Protein AF-A0A0T9BA00-F1 (afdb_monomer_lite)

Organism: Mycobacterium tuberculosis (NCBI:txid1773)

pLDDT: mean 90.26, std 8.93, range [51.06, 97.69]

Foldseek 3Di:
DVQQLVQVVVCVVVVVDPPCVSVVCVVDPDDDPPTDRHDPVPDDDDDDDDDDPVCNVVVVVVPPDDPDD

Sequence (69 aa):
MVRSLVGALLAVGEHRRATTWCRELLTATGRSSDFAVAPAHGLTLIQVDYPPDDQLASRNLVTRDVRSG

InterPro domains:
  IPR020095 Pseudouridine synthase I, TruA, C-terminal [G3DSA:3.30.70.660] (1-52)
  IPR020097 Pseudouridine synthase I, TruA, alpha/beta domain [PF01416] (1-51)
  IPR020103 Pseudouridine synthase, catalytic domain superfamily [SSF55120] (1-61)

Secondary structure (DSSP, 8-state):
-HHHHHHHHHHHHTTSS-TTHHHHHHH-SS---SSPPPPGGG----------HHHHHHHHHHH------

Structure (mmCIF, N/CA/C/O backbone):
data_AF-A0A0T9BA00-F1
#
_entry.id   AF-A0A0T9BA00-F1
#
loop_
_atom_site.group_PDB
_atom_site.id
_atom_site.type_symbol
_atom_site.label_atom_id
_atom_site.label_alt_id
_atom_site.label_comp_id
_atom_site.label_asym_id
_atom_site.label_entity_id
_atom_site.label_seq_id
_atom_site.pdbx_PDB_ins_code
_atom_site.Cartn_x
_atom_site.Cartn_y
_atom_site.Cartn_z
_atom_site.occupancy
_atom_site.B_iso_or_equiv
_atom_site.auth_seq_id
_atom_site.auth_comp_id
_atom_site.auth_asym_id
_atom_site.auth_atom_id
_atom_site.pdbx_PDB_model_num
ATOM 1 N N . MET A 1 1 ? 1.170 4.324 1.654 1.00 84.75 1 MET A N 1
ATOM 2 C CA . MET A 1 1 ? 2.244 3.369 1.291 1.00 84.75 1 MET A CA 1
ATOM 3 C C . MET A 1 1 ? 1.846 2.453 0.127 1.00 84.75 1 MET A C 1
ATOM 5 O O . MET A 1 1 ? 2.685 2.245 -0.736 1.00 84.75 1 MET A O 1
ATOM 9 N N . VAL A 1 2 ? 0.582 2.013 0.007 1.00 93.50 2 VAL A N 1
ATOM 10 C CA . VAL A 1 2 ? 0.087 1.121 -1.075 1.00 93.50 2 VAL A CA 1
ATOM 11 C C . VAL A 1 2 ? 0.517 1.528 -2.491 1.00 93.50 2 VAL A C 1
ATOM 13 O O . VAL A 1 2 ? 1.189 0.761 -3.166 1.00 93.50 2 VAL A O 1
ATOM 16 N N . ARG A 1 3 ? 0.215 2.756 -2.934 1.00 94.56 3 ARG A N 1
ATOM 17 C CA . ARG A 1 3 ? 0.568 3.215 -4.295 1.00 94.56 3 ARG A CA 1
ATOM 18 C C . ARG A 1 3 ? 2.076 3.178 -4.593 1.00 94.56 3 ARG A C 1
ATOM 20 O O . ARG A 1 3 ? 2.462 3.072 -5.751 1.00 94.56 3 ARG A O 1
ATOM 27 N N . SER A 1 4 ? 2.927 3.269 -3.567 1.00 92.25 4 SER A N 1
ATOM 28 C CA . SER A 1 4 ? 4.381 3.126 -3.718 1.00 92.25 4 SER A CA 1
ATOM 29 C C . SER A 1 4 ? 4.759 1.669 -3.977 1.00 92.25 4 SER A C 1
ATOM 31 O O . SER A 1 4 ? 5.533 1.396 -4.882 1.00 92.25 4 SER A O 1
ATOM 33 N N . LEU A 1 5 ? 4.176 0.728 -3.229 1.00 92.44 5 LEU A N 1
ATOM 34 C CA . LEU A 1 5 ? 4.396 -0.703 -3.460 1.00 92.44 5 LEU A CA 1
ATOM 35 C C . LEU A 1 5 ? 3.941 -1.099 -4.867 1.00 92.44 5 LEU A C 1
ATOM 37 O O . LEU A 1 5 ? 4.6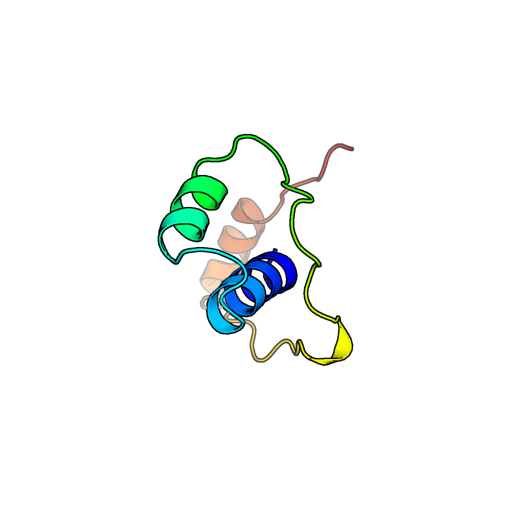93 -1.731 -5.599 1.00 92.44 5 LEU A O 1
ATOM 41 N N . VAL A 1 6 ? 2.753 -0.646 -5.275 1.00 94.75 6 VAL A N 1
ATOM 42 C CA . VAL A 1 6 ? 2.234 -0.892 -6.627 1.00 94.75 6 VAL A CA 1
ATOM 43 C C . VAL A 1 6 ? 3.161 -0.292 -7.691 1.00 94.75 6 VAL A C 1
ATOM 45 O O . VAL A 1 6 ? 3.470 -0.967 -8.662 1.00 94.75 6 VAL A O 1
ATOM 48 N N . GLY A 1 7 ? 3.673 0.928 -7.493 1.00 94.50 7 GLY A N 1
ATOM 49 C CA . GLY A 1 7 ? 4.642 1.544 -8.409 1.00 94.50 7 GLY A CA 1
ATOM 50 C C . GLY A 1 7 ? 5.936 0.734 -8.573 1.00 94.50 7 GLY A C 1
ATOM 51 O O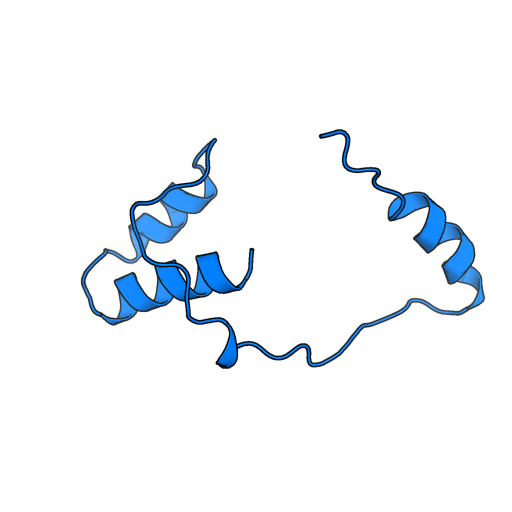 . GLY A 1 7 ? 6.428 0.576 -9.690 1.00 94.50 7 GLY A O 1
ATOM 52 N N . ALA A 1 8 ? 6.457 0.164 -7.482 1.00 94.50 8 ALA A N 1
ATOM 53 C CA . ALA A 1 8 ? 7.628 -0.711 -7.529 1.00 94.50 8 ALA A CA 1
ATOM 54 C C . ALA A 1 8 ? 7.334 -2.026 -8.275 1.00 94.50 8 ALA A C 1
ATOM 56 O O . ALA A 1 8 ? 8.133 -2.445 -9.110 1.00 94.50 8 ALA A O 1
ATOM 57 N N . LEU A 1 9 ? 6.171 -2.642 -8.031 1.00 94.88 9 LEU A N 1
ATOM 58 C CA . LEU A 1 9 ? 5.751 -3.866 -8.724 1.00 94.88 9 LEU A CA 1
ATOM 59 C C . LEU A 1 9 ? 5.518 -3.642 -10.222 1.00 94.88 9 LEU A C 1
ATOM 61 O O . LEU A 1 9 ? 5.902 -4.492 -11.020 1.00 94.88 9 LEU A O 1
ATOM 65 N N . LEU A 1 10 ? 4.960 -2.493 -10.618 1.00 95.50 10 LEU A N 1
ATOM 66 C CA . LEU A 1 10 ? 4.824 -2.116 -12.028 1.00 95.50 10 LEU A CA 1
ATOM 67 C C . LEU A 1 10 ? 6.195 -2.010 -12.707 1.00 95.50 10 LEU A C 1
ATOM 69 O O . LEU A 1 10 ? 6.382 -2.561 -13.784 1.00 95.50 10 LEU A O 1
ATOM 73 N N . ALA A 1 11 ? 7.189 -1.396 -12.055 1.00 95.06 11 ALA A N 1
ATOM 74 C CA . ALA A 1 11 ? 8.546 -1.317 -12.601 1.00 95.06 11 ALA A CA 1
ATOM 75 C C . ALA A 1 11 ? 9.201 -2.695 -12.804 1.00 95.06 11 ALA A C 1
ATOM 77 O O . ALA A 1 11 ? 9.981 -2.870 -13.741 1.00 95.06 11 ALA A O 1
ATOM 78 N N . VAL A 1 12 ? 8.882 -3.668 -11.946 1.00 95.88 12 VAL A N 1
ATOM 79 C CA . VAL A 1 12 ? 9.325 -5.060 -12.103 1.00 95.88 12 VAL A CA 1
ATOM 80 C C . VAL A 1 12 ? 8.563 -5.763 -13.229 1.00 95.88 12 VAL A C 1
ATOM 82 O O . VAL A 1 12 ? 9.187 -6.406 -14.068 1.00 95.88 12 VAL A O 1
ATOM 85 N N . GLY A 1 13 ? 7.236 -5.615 -13.283 1.00 96.00 13 GLY A N 1
ATOM 86 C CA . GLY A 1 13 ? 6.392 -6.205 -14.329 1.00 96.00 13 GLY A CA 1
ATOM 87 C C . GLY A 1 13 ? 6.690 -5.666 -15.731 1.00 96.00 13 GLY A C 1
ATOM 88 O O . GLY A 1 13 ? 6.571 -6.391 -16.709 1.00 96.00 13 GLY A O 1
ATOM 89 N N . GLU A 1 14 ? 7.153 -4.420 -15.825 1.00 96.62 14 GLU A N 1
ATOM 90 C CA . GLU A 1 14 ? 7.635 -3.781 -17.057 1.00 96.62 14 GLU A CA 1
ATOM 91 C C . GLU A 1 14 ? 9.108 -4.114 -17.374 1.00 96.62 14 GLU A C 1
ATOM 93 O O . GLU A 1 14 ? 9.692 -3.528 -18.283 1.00 96.62 14 GLU A O 1
ATOM 98 N N . HIS A 1 15 ? 9.744 -5.007 -16.606 1.00 95.19 15 HIS A N 1
ATOM 99 C CA . HIS A 1 15 ? 11.154 -5.400 -16.734 1.00 95.19 15 HIS A CA 1
ATOM 100 C C . HIS A 1 15 ? 12.178 -4.254 -16.598 1.00 95.19 15 HIS A C 1
ATOM 102 O O . HIS A 1 15 ? 13.350 -4.415 -16.935 1.00 95.19 15 HIS A O 1
ATOM 108 N N . ARG A 1 16 ? 11.783 -3.101 -16.042 1.00 95.19 16 ARG A N 1
ATOM 109 C CA . ARG A 1 16 ? 12.691 -1.969 -15.759 1.00 95.19 16 ARG A CA 1
ATOM 110 C C . ARG A 1 16 ? 13.540 -2.188 -14.502 1.00 95.19 16 ARG A C 1
ATOM 112 O O . ARG A 1 16 ? 14.520 -1.468 -14.274 1.00 95.19 16 ARG A O 1
ATOM 119 N N . ARG A 1 17 ? 13.145 -3.145 -13.657 1.00 94.69 17 ARG A N 1
ATOM 120 C CA . ARG A 1 17 ? 13.822 -3.540 -12.415 1.00 94.69 17 ARG A CA 1
ATOM 121 C C . ARG A 1 17 ? 13.750 -5.052 -12.214 1.00 94.69 17 ARG A C 1
ATOM 123 O O . ARG A 1 17 ? 12.784 -5.694 -12.614 1.00 94.69 17 ARG A O 1
ATOM 130 N N . ALA A 1 18 ? 14.770 -5.606 -11.563 1.00 95.25 18 ALA A N 1
ATOM 131 C CA . ALA A 1 18 ? 14.790 -7.010 -11.169 1.00 95.25 18 ALA A CA 1
ATOM 132 C C . ALA A 1 18 ? 13.835 -7.269 -9.994 1.00 95.25 18 ALA A C 1
ATOM 134 O O . ALA A 1 18 ? 13.580 -6.387 -9.177 1.00 95.25 18 ALA A O 1
ATOM 135 N N . THR A 1 19 ? 13.359 -8.503 -9.850 1.00 94.19 19 THR A N 1
ATOM 136 C CA . THR A 1 19 ? 12.495 -8.904 -8.726 1.00 94.19 19 THR A CA 1
ATOM 137 C C . THR A 1 19 ? 13.188 -8.758 -7.366 1.00 94.19 19 THR A C 1
ATOM 139 O O . THR A 1 19 ? 12.539 -8.442 -6.369 1.00 94.19 19 THR A O 1
ATOM 142 N N . THR A 1 20 ? 14.513 -8.932 -7.315 1.00 94.88 20 THR A N 1
ATOM 143 C CA . THR A 1 20 ? 15.331 -8.768 -6.102 1.00 94.88 20 THR A CA 1
ATOM 144 C C . THR A 1 20 ? 15.326 -7.338 -5.571 1.00 94.88 20 THR A C 1
ATOM 146 O O . THR A 1 20 ? 15.392 -7.140 -4.362 1.00 94.88 20 THR A O 1
ATOM 149 N N . TRP A 1 21 ? 15.153 -6.348 -6.444 1.00 93.31 21 TRP A N 1
ATOM 150 C CA . TRP A 1 21 ? 15.164 -4.933 -6.079 1.00 93.31 21 TRP A CA 1
ATOM 151 C C . TRP A 1 21 ? 14.031 -4.554 -5.111 1.00 93.31 21 TRP A C 1
ATOM 153 O O . TRP A 1 21 ? 14.214 -3.722 -4.224 1.00 93.31 21 TRP A O 1
ATOM 163 N N . CYS A 1 22 ? 12.869 -5.217 -5.182 1.00 92.69 22 CYS A N 1
ATOM 164 C CA . CYS A 1 22 ? 11.800 -4.997 -4.202 1.00 92.69 22 CYS A CA 1
ATOM 165 C C . CYS A 1 22 ? 12.234 -5.338 -2.768 1.00 92.69 22 CYS A C 1
ATOM 167 O O . CYS A 1 22 ? 11.780 -4.690 -1.827 1.00 92.69 22 CYS A O 1
ATOM 169 N N . ARG A 1 23 ? 13.124 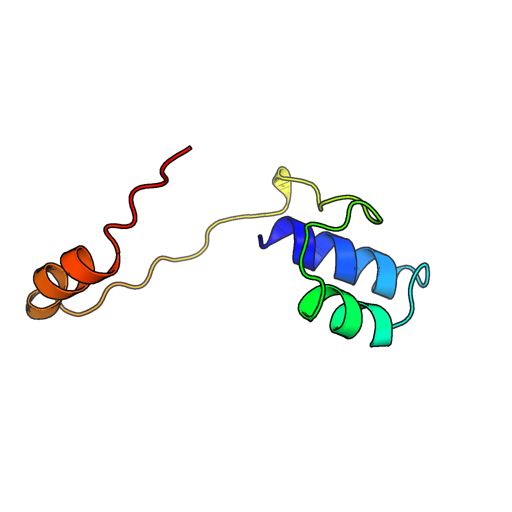-6.323 -2.585 1.00 91.88 23 ARG A N 1
ATOM 170 C CA . ARG A 1 23 ? 13.684 -6.657 -1.267 1.00 91.88 23 ARG A CA 1
ATOM 171 C C . ARG A 1 23 ? 14.582 -5.537 -0.753 1.00 91.88 23 ARG A C 1
ATOM 173 O O . ARG A 1 23 ? 14.484 -5.182 0.415 1.00 91.88 23 ARG A O 1
ATOM 180 N N . GLU A 1 24 ? 15.416 -4.977 -1.623 1.00 91.38 24 GLU A N 1
ATOM 181 C CA . GLU A 1 24 ? 16.319 -3.872 -1.284 1.00 91.38 24 GLU A CA 1
ATOM 182 C C . GLU A 1 24 ? 15.526 -2.645 -0.811 1.00 91.38 24 GLU A C 1
ATOM 184 O O . GLU A 1 24 ? 15.859 -2.045 0.212 1.00 91.38 24 GLU A O 1
ATOM 189 N N . LEU A 1 25 ? 14.405 -2.340 -1.477 1.00 90.19 25 LEU A N 1
ATOM 190 C CA . LEU A 1 25 ? 13.492 -1.268 -1.068 1.00 90.19 25 LEU A CA 1
ATOM 191 C C . LEU A 1 25 ? 12.888 -1.469 0.329 1.00 90.19 25 LEU A C 1
ATOM 193 O O . LEU A 1 25 ? 12.679 -0.488 1.036 1.00 90.19 25 LEU A O 1
ATOM 197 N N . LEU A 1 26 ? 12.604 -2.709 0.743 1.00 89.00 26 LEU A N 1
ATOM 198 C CA . LEU A 1 26 ? 12.073 -2.993 2.086 1.00 89.00 26 LEU A CA 1
ATOM 199 C C . LEU A 1 26 ? 13.109 -2.749 3.188 1.00 89.00 26 LEU A C 1
ATOM 201 O O . LEU A 1 26 ? 12.739 -2.454 4.320 1.00 89.00 26 LEU A O 1
ATOM 205 N N . THR A 1 27 ? 14.393 -2.880 2.856 1.00 89.69 27 THR A N 1
ATOM 206 C CA . THR A 1 27 ? 15.510 -2.618 3.774 1.00 89.69 27 THR A CA 1
ATOM 207 C C . THR A 1 27 ? 16.011 -1.175 3.724 1.00 89.69 27 THR A C 1
ATOM 209 O O . THR A 1 27 ? 16.872 -0.801 4.517 1.00 89.69 27 THR A O 1
ATOM 212 N N . ALA A 1 28 ? 15.497 -0.356 2.804 1.00 87.31 28 ALA A N 1
ATOM 213 C CA . ALA A 1 28 ? 15.910 1.031 2.672 1.00 87.31 28 ALA A CA 1
ATOM 214 C C . ALA A 1 28 ? 15.473 1.852 3.896 1.00 87.31 28 ALA A C 1
ATOM 216 O O . ALA A 1 28 ? 14.327 1.799 4.337 1.00 87.31 28 ALA A O 1
ATOM 217 N N . THR A 1 29 ? 16.387 2.664 4.423 1.00 86.00 29 THR A N 1
ATOM 218 C CA . THR A 1 29 ? 16.152 3.517 5.601 1.00 86.00 29 THR A CA 1
ATOM 219 C C . THR A 1 29 ? 15.422 4.820 5.269 1.00 86.00 29 THR A C 1
ATOM 221 O O . THR A 1 29 ? 15.086 5.595 6.161 1.00 86.00 29 THR A O 1
ATOM 224 N N . GLY A 1 30 ? 15.156 5.068 3.986 1.00 83.62 30 GLY A N 1
ATOM 225 C CA . GLY A 1 30 ? 14.508 6.272 3.492 1.00 83.62 30 GLY A CA 1
ATOM 226 C C . GLY A 1 30 ? 13.595 5.984 2.310 1.00 83.62 30 GLY A C 1
ATOM 227 O O . GLY A 1 30 ? 13.633 4.919 1.691 1.00 83.62 30 GLY A O 1
ATOM 228 N N . ARG A 1 31 ? 12.748 6.961 1.982 1.00 80.62 31 ARG A N 1
ATOM 229 C CA . ARG A 1 31 ? 11.875 6.871 0.814 1.00 80.62 31 ARG A CA 1
ATOM 230 C C . ARG A 1 31 ? 12.714 6.966 -0.462 1.00 80.62 31 ARG A C 1
ATOM 232 O O . ARG A 1 31 ? 13.270 8.021 -0.744 1.00 80.62 31 ARG A O 1
ATOM 239 N N . SER A 1 32 ? 12.735 5.893 -1.246 1.00 78.56 32 SER A N 1
ATOM 240 C CA . SER A 1 32 ? 13.291 5.908 -2.602 1.00 78.56 32 SER A CA 1
ATOM 241 C C . SER A 1 32 ? 12.380 6.699 -3.549 1.00 78.56 32 SER A C 1
ATOM 243 O O . SER A 1 32 ? 11.151 6.580 -3.497 1.00 78.56 32 SER A O 1
ATOM 245 N N . SER A 1 33 ? 12.992 7.508 -4.414 1.00 80.44 33 SER A N 1
ATOM 246 C CA . SER A 1 33 ? 12.348 8.200 -5.537 1.00 80.44 33 SER A CA 1
ATOM 247 C C . SER A 1 33 ? 12.693 7.564 -6.890 1.00 80.44 33 SER A C 1
ATOM 249 O O . SER A 1 33 ? 12.473 8.177 -7.930 1.00 80.44 33 SER A O 1
ATOM 251 N N . ASP A 1 34 ? 13.223 6.337 -6.895 1.00 81.06 34 ASP A N 1
ATOM 252 C CA . ASP A 1 34 ? 13.741 5.659 -8.098 1.00 81.06 34 ASP A CA 1
ATOM 253 C C . ASP A 1 34 ? 12.640 5.129 -9.032 1.00 81.06 34 ASP A C 1
ATOM 255 O O . ASP A 1 34 ? 12.920 4.503 -10.058 1.00 81.06 34 ASP A O 1
ATOM 259 N N . PHE A 1 35 ? 11.375 5.326 -8.660 1.00 85.56 35 PHE A N 1
ATOM 260 C CA . PHE A 1 35 ? 10.206 4.867 -9.393 1.00 85.56 35 PHE A CA 1
ATOM 261 C C . PHE A 1 35 ? 9.008 5.784 -9.153 1.00 85.56 35 PHE A C 1
ATOM 263 O O . PHE A 1 35 ? 8.858 6.411 -8.103 1.00 85.56 35 PHE A O 1
ATOM 270 N N . ALA A 1 36 ? 8.115 5.827 -10.140 1.00 90.38 36 ALA A N 1
ATOM 271 C CA . ALA A 1 36 ? 6.868 6.559 -10.025 1.00 90.38 36 ALA A CA 1
ATOM 272 C C . ALA A 1 36 ? 5.900 5.837 -9.078 1.00 90.38 36 ALA A C 1
ATOM 274 O O . ALA A 1 36 ? 5.676 4.630 -9.174 1.00 90.38 36 ALA A O 1
ATOM 275 N N . VAL A 1 37 ? 5.278 6.600 -8.181 1.00 92.19 37 VAL A N 1
ATOM 276 C CA . VAL A 1 37 ? 4.142 6.124 -7.387 1.00 92.19 37 VAL A CA 1
ATOM 277 C C . VAL A 1 37 ? 2.965 5.867 -8.330 1.00 92.19 37 VAL A C 1
ATOM 279 O O . VAL A 1 37 ? 2.657 6.714 -9.167 1.00 92.19 37 VAL A O 1
ATOM 282 N N . ALA A 1 38 ? 2.271 4.736 -8.166 1.00 94.62 38 ALA A N 1
ATOM 283 C CA . ALA A 1 38 ? 1.122 4.394 -9.002 1.00 94.62 38 ALA A CA 1
ATOM 284 C C . ALA A 1 38 ? 0.045 5.506 -8.983 1.00 94.62 38 ALA A C 1
ATOM 286 O O . ALA A 1 38 ? -0.101 6.197 -7.961 1.00 94.62 38 ALA A O 1
ATOM 287 N N . PRO A 1 39 ? -0.733 5.702 -10.064 1.00 94.56 39 PRO A N 1
ATOM 288 C CA . PRO A 1 39 ? -1.807 6.695 -10.101 1.00 94.56 39 PRO A CA 1
ATOM 289 C C . PRO A 1 39 ? -2.837 6.513 -8.975 1.00 94.56 39 PRO A C 1
ATOM 291 O O . PRO A 1 39 ? -3.063 5.409 -8.488 1.00 94.56 39 PRO A O 1
ATOM 294 N N . ALA A 1 40 ? -3.453 7.612 -8.526 1.00 95.31 40 ALA A N 1
ATOM 295 C CA . ALA A 1 40 ? -4.394 7.582 -7.399 1.00 95.31 40 ALA A CA 1
ATOM 296 C C . ALA A 1 40 ? -5.728 6.914 -7.748 1.00 95.31 40 ALA A C 1
ATOM 298 O O . ALA A 1 40 ? -6.283 6.192 -6.930 1.00 95.31 40 ALA A O 1
ATOM 299 N N . HIS A 1 41 ? -6.216 7.156 -8.965 1.00 95.88 41 HIS A N 1
ATOM 300 C CA . HIS A 1 41 ? -7.553 6.764 -9.412 1.00 95.88 41 HIS A CA 1
ATOM 301 C C . HIS A 1 41 ? -7.741 5.245 -9.551 1.00 95.88 41 HIS A C 1
ATOM 303 O O . HIS A 1 41 ? -8.871 4.792 -9.665 1.00 95.88 41 HIS A O 1
ATOM 309 N N . GLY A 1 42 ? -6.655 4.463 -9.536 1.00 94.62 42 GLY A N 1
ATOM 310 C CA . GLY A 1 42 ? -6.709 2.999 -9.554 1.00 94.62 42 GLY A CA 1
ATOM 311 C C . GLY A 1 42 ? -6.767 2.348 -8.168 1.00 94.62 42 GLY A C 1
ATOM 312 O O . GLY A 1 42 ? -6.772 1.125 -8.085 1.00 94.62 42 GLY A O 1
ATOM 313 N N . LEU A 1 43 ? -6.756 3.129 -7.080 1.00 96.88 43 LEU A N 1
ATOM 314 C CA . LEU A 1 43 ? -6.807 2.605 -5.715 1.00 96.88 43 LEU A CA 1
ATOM 315 C C . LEU A 1 43 ? -8.155 2.918 -5.061 1.00 96.88 43 LEU A C 1
ATOM 317 O O . LEU A 1 43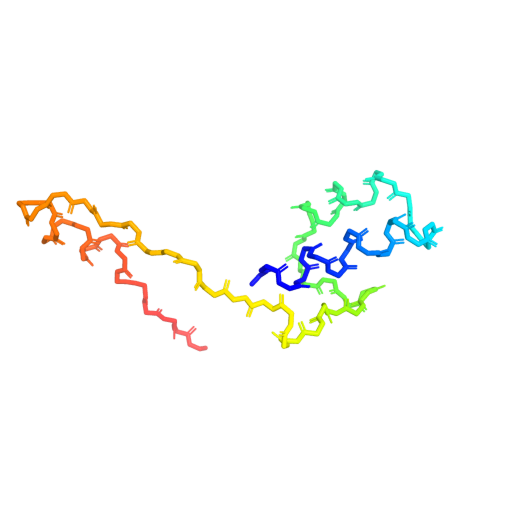 ? -8.518 4.082 -4.904 1.00 96.88 43 LEU A O 1
ATOM 321 N N . THR A 1 44 ? -8.831 1.875 -4.585 1.00 97.25 44 THR A N 1
ATOM 322 C CA . THR A 1 44 ? -10.104 1.971 -3.863 1.00 97.25 44 THR A CA 1
ATOM 323 C C . THR A 1 44 ? -9.978 1.309 -2.492 1.00 97.25 44 THR A C 1
ATOM 325 O O . THR A 1 44 ? -9.399 0.230 -2.372 1.00 97.25 44 THR A O 1
ATOM 328 N N . LEU A 1 45 ? -10.505 1.957 -1.448 1.00 97.00 45 LEU A N 1
ATOM 329 C CA . LEU A 1 45 ? -10.673 1.335 -0.133 1.00 97.00 45 LEU A CA 1
ATOM 330 C C . LEU A 1 45 ? -11.844 0.352 -0.207 1.00 97.00 45 LEU A C 1
ATOM 332 O O . LEU A 1 45 ? -12.955 0.763 -0.525 1.00 97.00 45 LEU A O 1
ATOM 336 N N . ILE A 1 46 ? -11.585 -0.922 0.081 1.00 97.69 46 ILE A N 1
ATOM 337 C CA . ILE A 1 46 ? -12.596 -1.979 -0.052 1.00 97.69 46 ILE A CA 1
ATOM 338 C C . ILE A 1 46 ? -13.349 -2.217 1.258 1.00 97.69 46 ILE A C 1
ATOM 340 O O . ILE A 1 46 ? -14.570 -2.310 1.252 1.00 97.69 46 ILE A O 1
ATOM 344 N N . GLN A 1 47 ? -12.636 -2.306 2.379 1.00 96.75 47 GLN A N 1
ATOM 345 C CA . GLN A 1 47 ? -13.214 -2.659 3.673 1.00 96.75 47 GLN A CA 1
ATOM 346 C C . GLN A 1 47 ? -12.366 -2.087 4.808 1.00 96.75 47 GLN A C 1
ATOM 348 O O . GLN A 1 47 ? -11.165 -1.852 4.643 1.00 96.75 47 GLN A O 1
ATOM 353 N N . VAL A 1 48 ? -13.005 -1.881 5.958 1.00 95.75 48 VAL A N 1
ATOM 354 C CA . VAL A 1 48 ? -12.337 -1.629 7.233 1.00 95.75 48 VAL A CA 1
ATOM 355 C C . VAL A 1 48 ? -12.888 -2.622 8.245 1.00 95.75 48 VAL A C 1
ATOM 357 O O . VAL A 1 48 ? -14.083 -2.608 8.532 1.00 95.75 48 VAL A O 1
ATOM 360 N N . ASP A 1 49 ? -12.013 -3.471 8.771 1.00 94.94 49 ASP A N 1
ATOM 361 C CA . ASP A 1 49 ? -12.366 -4.435 9.807 1.00 94.94 49 ASP A CA 1
ATOM 362 C C . ASP A 1 49 ? -12.229 -3.807 11.191 1.00 94.94 49 ASP A C 1
ATOM 364 O O . ASP A 1 49 ? -11.211 -3.181 11.511 1.00 94.94 49 ASP A O 1
ATOM 368 N N . TYR A 1 50 ? -13.248 -4.011 12.020 1.00 93.19 50 TYR A N 1
ATOM 369 C CA . TYR A 1 50 ? -13.262 -3.590 13.414 1.00 93.19 50 TYR A CA 1
ATOM 370 C C . TYR A 1 50 ? -13.332 -4.812 14.333 1.00 93.19 50 TYR A C 1
ATOM 372 O O . TYR A 1 50 ? -13.956 -5.814 13.976 1.00 93.19 50 TYR A O 1
ATOM 380 N N . PRO A 1 51 ? -12.686 -4.754 15.511 1.00 94.88 51 PRO A N 1
ATOM 381 C CA . PRO A 1 51 ? -12.885 -5.771 16.529 1.00 94.88 51 PRO A CA 1
ATOM 382 C C . PRO A 1 51 ? -14.304 -5.656 17.123 1.00 94.88 51 PRO A C 1
ATOM 384 O O . PRO A 1 51 ? -14.984 -4.656 16.881 1.00 94.88 51 PRO A O 1
ATOM 387 N N . PRO A 1 52 ? -14.744 -6.646 17.918 1.00 97.44 52 PRO A N 1
ATOM 388 C CA . PRO A 1 52 ? -16.008 -6.574 18.647 1.00 97.44 52 PRO A CA 1
ATOM 389 C C . PRO A 1 52 ? -16.150 -5.305 19.505 1.00 97.44 52 PRO A C 1
ATOM 391 O O . PRO A 1 52 ? -15.153 -4.714 19.930 1.00 97.44 52 PRO A O 1
ATOM 394 N N . ASP A 1 53 ? -17.394 -4.905 19.783 1.00 96.56 53 ASP A N 1
ATOM 395 C CA . ASP A 1 53 ? -17.723 -3.625 20.433 1.00 96.56 53 ASP A CA 1
ATOM 396 C C . ASP A 1 53 ? -17.030 -3.423 21.789 1.00 96.56 53 ASP A C 1
ATOM 398 O O . ASP A 1 53 ? -16.559 -2.326 22.102 1.00 96.56 53 ASP A O 1
ATOM 402 N N . ASP A 1 54 ? -16.899 -4.493 22.573 1.00 97.12 54 ASP A N 1
ATOM 403 C CA . ASP A 1 54 ? -16.230 -4.496 23.878 1.00 97.12 54 ASP A CA 1
ATOM 404 C C . ASP A 1 54 ? -14.709 -4.259 23.786 1.00 97.12 54 ASP A C 1
ATOM 406 O O . ASP A 1 54 ? -14.070 -3.874 24.767 1.00 97.12 54 ASP A O 1
ATOM 410 N N . GLN A 1 55 ? -14.124 -4.408 22.596 1.00 96.88 55 GLN A N 1
ATOM 411 C CA . GLN A 1 55 ? -12.702 -4.198 22.322 1.00 96.88 55 GLN A CA 1
ATOM 412 C C . GLN A 1 55 ? -12.406 -2.848 21.661 1.00 96.88 55 GLN A C 1
ATOM 414 O O . GLN A 1 55 ? -11.239 -2.445 21.588 1.00 96.88 55 GLN A O 1
ATOM 419 N N . LEU A 1 56 ? -13.426 -2.108 21.214 1.00 94.00 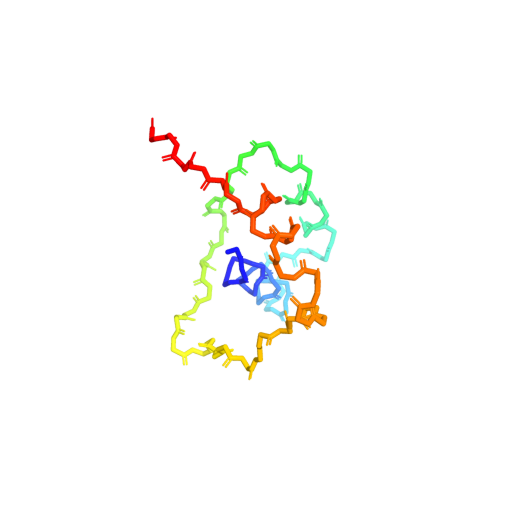56 LEU A N 1
ATOM 420 C CA . LEU A 1 56 ? -13.238 -0.828 20.522 1.00 94.00 56 LEU A CA 1
ATOM 421 C C . LEU A 1 56 ? -12.512 0.205 21.393 1.00 94.00 56 LEU A C 1
ATOM 423 O O . LEU A 1 56 ? -11.623 0.911 20.911 1.00 94.00 56 LEU A O 1
ATOM 427 N N . ALA A 1 57 ? -12.826 0.259 22.690 1.00 93.50 57 ALA A N 1
ATOM 428 C CA . ALA A 1 57 ? -12.162 1.166 23.626 1.00 93.50 57 ALA A CA 1
ATOM 429 C C . ALA A 1 57 ? -10.649 0.892 23.721 1.00 93.50 57 ALA A C 1
ATOM 431 O O . ALA A 1 57 ? -9.846 1.823 23.679 1.00 93.50 57 ALA A O 1
ATOM 432 N N . SER A 1 58 ? -10.257 -0.385 23.776 1.00 93.69 58 SER A N 1
ATOM 433 C CA . SER A 1 58 ? -8.848 -0.794 23.781 1.00 93.69 58 SER A CA 1
ATOM 434 C C . SER A 1 58 ? -8.175 -0.489 22.442 1.00 93.69 58 SER A C 1
ATOM 436 O O . SER A 1 58 ? -7.068 0.053 22.402 1.00 93.69 58 SER A O 1
ATOM 438 N N . ARG A 1 59 ? -8.876 -0.735 21.324 1.00 92.75 59 ARG A N 1
ATOM 439 C CA . ARG A 1 59 ? -8.359 -0.432 19.986 1.00 92.75 59 ARG A CA 1
ATOM 440 C C . ARG A 1 59 ? -8.013 1.047 19.829 1.00 92.75 59 ARG A C 1
ATOM 442 O O . ARG A 1 59 ? -6.942 1.353 19.310 1.00 92.75 59 ARG A O 1
ATOM 449 N N . ASN A 1 60 ? -8.864 1.936 20.340 1.00 91.06 60 ASN A N 1
ATOM 450 C CA . ASN A 1 60 ? -8.631 3.379 20.316 1.00 91.06 60 ASN A CA 1
ATOM 451 C C . ASN A 1 60 ? 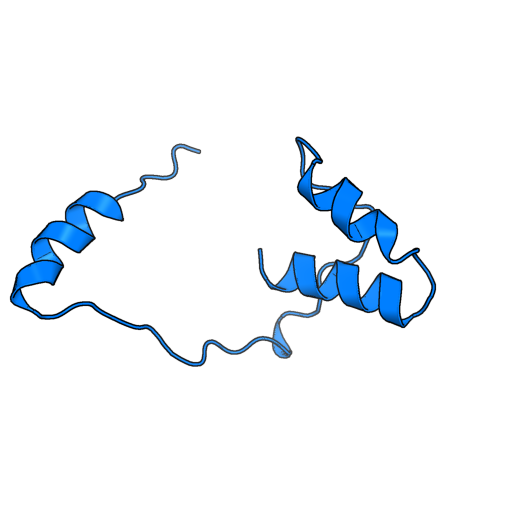-7.337 3.788 21.031 1.00 91.06 60 ASN A C 1
ATOM 453 O O . ASN A 1 60 ? -6.651 4.692 20.558 1.00 91.06 60 ASN A O 1
ATOM 457 N N . LEU A 1 61 ? -6.980 3.145 22.147 1.00 90.56 61 LEU A N 1
ATOM 458 C CA . LEU A 1 61 ? -5.737 3.455 22.863 1.00 90.56 61 LEU A CA 1
ATOM 459 C C . LEU A 1 61 ? -4.498 3.098 22.033 1.00 90.56 61 LEU A C 1
ATOM 461 O O . LEU A 1 61 ? -3.525 3.844 22.048 1.00 90.56 61 LEU A O 1
ATOM 465 N N . VAL A 1 62 ? -4.552 2.003 21.268 1.00 88.69 62 VAL A N 1
ATOM 466 C CA . VAL A 1 62 ? -3.445 1.558 20.405 1.00 88.69 62 VAL A CA 1
ATOM 467 C C . VAL A 1 62 ? -3.275 2.453 19.177 1.00 88.69 62 VAL A C 1
ATOM 469 O O . VAL A 1 62 ? -2.154 2.705 18.748 1.00 88.69 62 VAL A O 1
ATOM 472 N N . THR A 1 63 ? -4.372 2.912 18.569 1.00 87.38 63 THR A N 1
ATOM 473 C CA . THR A 1 63 ? -4.328 3.624 17.279 1.00 87.38 63 THR A CA 1
ATOM 474 C C . THR A 1 63 ? -4.181 5.136 17.390 1.00 87.38 63 THR A C 1
ATOM 476 O O . THR A 1 63 ? -4.115 5.803 16.358 1.00 87.38 63 THR A O 1
ATOM 479 N N . ARG A 1 64 ? -4.153 5.703 18.602 1.00 79.88 64 ARG A N 1
ATOM 480 C CA . ARG A 1 64 ? -3.910 7.138 18.820 1.00 79.88 64 ARG A CA 1
ATOM 481 C C . ARG A 1 64 ? -2.438 7.469 18.596 1.00 79.88 64 ARG A C 1
ATOM 483 O O . ARG A 1 64 ? -1.707 7.770 19.529 1.00 79.88 64 ARG A O 1
ATOM 490 N N . ASP A 1 65 ? -2.034 7.437 17.336 1.00 75.12 65 ASP A N 1
ATOM 491 C CA . ASP A 1 65 ? -0.752 7.960 16.899 1.00 75.12 65 ASP A CA 1
ATOM 492 C C . ASP A 1 65 ? -0.941 9.430 16.499 1.00 75.12 65 ASP A C 1
ATOM 494 O O . ASP A 1 65 ? -1.730 9.756 15.606 1.00 75.12 65 ASP A O 1
ATOM 498 N N . VAL A 1 66 ? -0.276 10.342 17.209 1.00 70.62 66 VAL A N 1
ATOM 499 C CA . VAL A 1 66 ? -0.265 11.768 16.864 1.00 70.62 66 VAL A CA 1
ATOM 500 C C . VAL A 1 66 ? 0.972 11.994 16.021 1.00 70.62 66 VAL A C 1
ATOM 502 O O . VAL A 1 66 ? 2.092 11.880 16.508 1.00 70.62 66 VAL A O 1
ATOM 505 N N . ARG A 1 67 ? 0.775 12.332 14.748 1.00 65.62 67 ARG A N 1
ATOM 506 C CA . ARG A 1 67 ? 1.886 12.675 13.867 1.00 65.62 67 ARG A CA 1
ATOM 507 C C . ARG A 1 67 ? 2.441 14.038 14.285 1.00 65.62 67 ARG A C 1
ATOM 509 O O . ARG A 1 67 ? 1.936 15.066 13.840 1.00 65.62 67 ARG A O 1
ATOM 516 N N . SER A 1 68 ? 3.440 14.053 15.163 1.00 58.47 68 SER A N 1
ATOM 517 C CA . SER A 1 68 ? 4.302 15.217 15.352 1.00 58.47 68 SER A CA 1
ATOM 518 C C . SER A 1 68 ? 5.019 15.472 14.027 1.00 58.47 68 SER A C 1
ATOM 520 O O . SER A 1 68 ? 5.699 14.588 13.503 1.00 58.47 68 SER A O 1
ATOM 522 N N . GLY A 1 69 ? 4.732 16.631 13.433 1.00 51.06 69 GLY A N 1
ATOM 523 C CA . GLY A 1 69 ? 5.377 17.100 12.207 1.00 51.06 69 GLY A CA 1
ATOM 524 C C . GLY A 1 69 ? 6.840 17.443 12.421 1.00 51.06 69 GLY A C 1
ATOM 525 O O . GLY A 1 69 ? 7.206 17.757 13.576 1.00 51.06 69 GLY A O 1
#

Radius of gyration: 16.97 Å; chains: 1; bounding box: 34×26×41 Å